Protein AF-A0A7C6ZI29-F1 (afdb_monomer)

Secondary structure (DSSP, 8-state):
----EEEE-S-HHHHHHHHHHTTPPBS-SS-EE-GGG-EEEEE-GGGTTT--EEEEE-HHHHHHS------------------

Radius of gyration: 21.82 Å; Cα contacts (8 Å, |Δi|>4): 116; chains: 1; bounding box: 36×44×66 Å

Sequence (83 aa):
GVHHIAYETDDIEGDLERIKSMGIEAIDQKPRPGLEGTLVAFLHPKSCGGVLTELVWSSCCKARHIQPSGLSTRGLHEPVWSG

Solvent-accessible surface area (backbone atoms only — not comparable to full-atom values): 5230 Å² total; per-residue (Å²): 126,92,79,61,50,78,43,82,41,86,49,59,68,64,48,51,52,52,40,47,75,71,70,38,52,56,69,41,92,59,73,39,86,50,71,99,76,20,37,30,35,40,35,35,22,88,64,49,87,71,38,39,3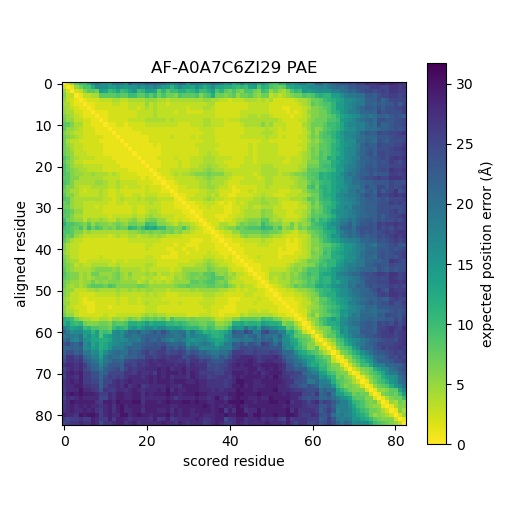4,33,41,37,26,48,76,66,53,66,58,69,78,60,74,76,90,70,75,78,75,75,87,82,76,80,85,92,83,80,134

Mean predicted aligned error: 11.74 Å

Foldseek 3Di:
DQQA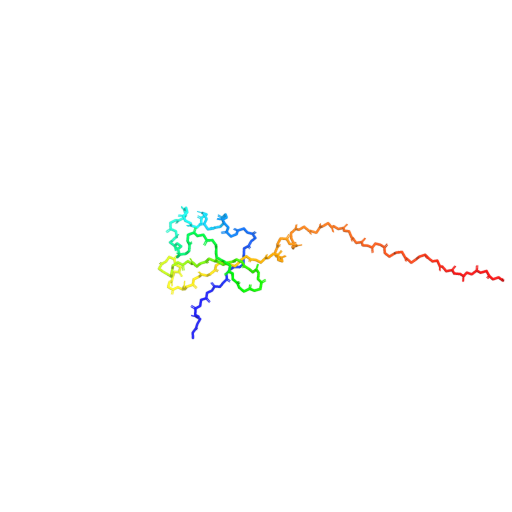EEDEDQDPLVVLVVCVVVVFAWPDPDWDQDPPRKTKTWTDCVRVVNHIYMYIYDPVVVVVPDDPVPPPPDPPDDDDDDD

pLDDT: mean 77.68, std 17.77, range [45.31, 94.62]

Nearest PDB structures (foldseek):
  3oa4-assembly1_A-2  TM=9.706E-01  e=6.932E-07  Halalkalibacterium halodurans C-125
  6xbv-assembly1_A-2  TM=9.631E-01  e=5.288E-07  Streptomyces coelicolor A3(2)
  6xbs-assembly1_A-2  TM=9.620E-01  e=5.658E-07  Streptomyces coelicolor A3(2)
  6wf7-assembly1_A  TM=9.599E-01  e=6.932E-07  Streptomyces coelicolor A3(2)
  6bu2-assembly1_A  TM=8.663E-01  e=1.190E-05  Mycobacterium tuberculosis H37Rv

Structure (mmCIF, N/CA/C/O backbone):
data_AF-A0A7C6ZI29-F1
#
_entry.id   AF-A0A7C6ZI29-F1
#
loop_
_atom_site.group_PDB
_atom_site.id
_atom_site.type_symbol
_atom_site.label_atom_id
_atom_site.label_alt_id
_atom_site.label_comp_id
_atom_site.label_asym_id
_atom_site.label_entity_id
_atom_site.label_seq_id
_atom_site.pdbx_PDB_ins_code
_atom_site.Cartn_x
_atom_site.Cartn_y
_atom_site.Cartn_z
_atom_site.occupancy
_atom_site.B_iso_or_equiv
_atom_site.auth_seq_id
_atom_site.auth_comp_id
_atom_site.auth_asym_id
_atom_site.auth_atom_id
_atom_site.pdbx_PDB_model_num
ATOM 1 N N . GLY A 1 1 ? -4.640 -16.025 10.750 1.00 58.78 1 GLY A N 1
ATOM 2 C CA . GLY A 1 1 ? -5.634 -15.188 10.045 1.00 58.78 1 GLY A CA 1
ATOM 3 C C . GLY A 1 1 ? -4.925 -14.380 8.979 1.00 58.78 1 GLY A C 1
ATO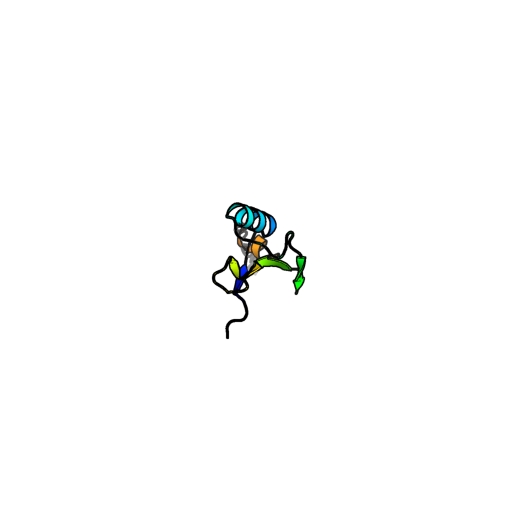M 4 O O . GLY A 1 1 ? -3.704 -14.305 9.038 1.00 58.78 1 GLY A O 1
ATOM 5 N N . VAL A 1 2 ? -5.648 -13.817 8.008 1.00 66.25 2 VAL A N 1
ATOM 6 C CA . VAL A 1 2 ? -5.052 -12.923 6.996 1.00 66.25 2 VAL A CA 1
ATOM 7 C C . VAL A 1 2 ? -4.399 -11.742 7.720 1.00 66.25 2 VAL A C 1
ATOM 9 O O . VAL A 1 2 ? -5.064 -11.074 8.506 1.00 66.25 2 VAL A O 1
ATOM 12 N N . HIS A 1 3 ? -3.097 -11.539 7.516 1.00 75.31 3 HIS A N 1
ATOM 13 C CA . HIS A 1 3 ? -2.330 -10.498 8.211 1.00 75.31 3 HIS A CA 1
ATOM 14 C C . HIS A 1 3 ? -2.347 -9.156 7.462 1.00 75.31 3 HIS A C 1
ATOM 16 O O . HIS A 1 3 ? -2.321 -8.109 8.100 1.00 75.31 3 HIS A O 1
ATOM 22 N N . HIS A 1 4 ? -2.399 -9.185 6.129 1.00 80.62 4 HIS A N 1
ATOM 23 C CA . HIS A 1 4 ? -2.517 -8.019 5.253 1.00 80.62 4 HIS A CA 1
ATOM 24 C C . HIS A 1 4 ? -2.923 -8.468 3.842 1.00 80.62 4 HIS A C 1
ATOM 26 O O . HIS A 1 4 ? -2.862 -9.659 3.526 1.00 80.62 4 HIS A O 1
ATOM 32 N N . ILE A 1 5 ? -3.343 -7.516 3.012 1.00 88.12 5 ILE A N 1
ATOM 33 C CA . ILE A 1 5 ? -3.612 -7.713 1.583 1.00 88.12 5 ILE A CA 1
ATOM 34 C C . ILE A 1 5 ? -2.652 -6.823 0.797 1.00 88.12 5 ILE A C 1
ATOM 36 O O . ILE A 1 5 ? -2.550 -5.638 1.100 1.00 88.12 5 ILE A O 1
ATOM 40 N N . ALA A 1 6 ? -1.983 -7.388 -0.206 1.00 90.69 6 ALA A N 1
ATOM 41 C CA . ALA A 1 6 ? -1.104 -6.655 -1.110 1.00 90.69 6 ALA A CA 1
ATOM 42 C C . ALA A 1 6 ? -1.755 -6.506 -2.493 1.00 90.69 6 ALA A C 1
ATOM 44 O O . ALA A 1 6 ? -2.228 -7.490 -3.066 1.00 90.69 6 ALA A O 1
ATOM 45 N N . TYR A 1 7 ? -1.763 -5.287 -3.025 1.00 89.94 7 TYR A N 1
ATOM 46 C CA . TYR A 1 7 ? -2.221 -4.960 -4.372 1.00 89.94 7 TYR A CA 1
ATOM 47 C C . TYR A 1 7 ? -1.029 -4.548 -5.232 1.00 89.94 7 TYR A C 1
ATOM 49 O O . TYR A 1 7 ? -0.281 -3.643 -4.866 1.00 89.94 7 TYR A O 1
ATOM 57 N N . GLU A 1 8 ? -0.858 -5.201 -6.381 1.00 91.06 8 GLU A N 1
ATOM 58 C CA . GLU A 1 8 ? 0.137 -4.780 -7.367 1.00 91.06 8 GLU A CA 1
ATOM 59 C C . GLU A 1 8 ? -0.371 -3.549 -8.137 1.00 91.06 8 GLU A C 1
ATOM 61 O O . GLU A 1 8 ? -1.541 -3.498 -8.521 1.00 91.06 8 GLU A O 1
ATOM 66 N N . THR A 1 9 ? 0.502 -2.569 -8.365 1.00 90.38 9 THR A N 1
ATOM 67 C CA . THR A 1 9 ? 0.221 -1.362 -9.155 1.00 90.38 9 THR A CA 1
ATOM 68 C C . THR A 1 9 ? 1.358 -1.058 -10.128 1.00 90.38 9 THR A C 1
ATOM 70 O O . THR A 1 9 ? 2.525 -1.328 -9.837 1.00 90.38 9 THR A O 1
ATOM 73 N N . ASP A 1 10 ? 1.009 -0.472 -11.276 1.00 89.38 10 ASP A N 1
ATOM 74 C CA . ASP A 1 10 ? 1.951 0.007 -12.291 1.00 89.38 10 ASP A CA 1
ATOM 75 C C . ASP A 1 10 ? 2.535 1.397 -11.965 1.00 89.38 10 ASP A C 1
ATOM 77 O O . ASP A 1 10 ? 3.612 1.750 -12.463 1.00 89.38 10 ASP A O 1
ATOM 81 N N . ASP A 1 11 ? 1.854 2.162 -11.103 1.00 90.50 11 ASP A N 1
ATOM 82 C CA . ASP A 1 11 ? 2.229 3.511 -10.670 1.00 90.50 11 ASP A CA 1
ATOM 83 C C . ASP A 1 11 ? 1.862 3.738 -9.196 1.00 90.50 11 ASP A C 1
ATOM 85 O O . ASP A 1 11 ? 0.790 4.237 -8.846 1.00 90.50 11 ASP A O 1
ATOM 89 N N . ILE A 1 12 ? 2.791 3.371 -8.314 1.00 92.44 12 ILE A N 1
ATOM 90 C CA . ILE A 1 12 ? 2.597 3.500 -6.869 1.00 92.44 12 ILE A CA 1
ATOM 91 C C . ILE A 1 12 ? 2.541 4.952 -6.393 1.00 92.44 12 ILE A C 1
ATOM 93 O O . ILE A 1 12 ? 1.889 5.221 -5.390 1.00 92.44 12 ILE A O 1
ATOM 97 N N . GLU A 1 13 ? 3.191 5.893 -7.079 1.00 91.69 13 GLU A N 1
ATOM 98 C CA . GLU A 1 13 ? 3.149 7.304 -6.686 1.00 91.69 13 GLU A CA 1
ATOM 99 C C . GLU A 1 13 ? 1.784 7.908 -7.026 1.00 91.69 13 GLU A C 1
ATOM 101 O O . GLU A 1 13 ? 1.131 8.473 -6.144 1.00 91.69 13 GLU A O 1
ATOM 106 N N . GLY A 1 14 ? 1.312 7.701 -8.259 1.00 93.00 14 GLY A N 1
ATOM 107 C CA . GLY A 1 14 ? -0.002 8.167 -8.699 1.00 93.00 14 GLY A CA 1
ATOM 108 C C . GLY A 1 14 ? -1.153 7.528 -7.919 1.00 93.00 14 GLY A C 1
ATOM 109 O O . GLY A 1 14 ? -2.089 8.220 -7.505 1.00 93.00 14 GLY A O 1
ATOM 110 N N . ASP A 1 15 ? -1.081 6.224 -7.637 1.00 92.81 15 ASP A N 1
ATOM 111 C CA . ASP A 1 15 ? -2.098 5.562 -6.817 1.00 92.81 15 ASP A CA 1
ATOM 112 C C . ASP A 1 15 ? -2.103 6.065 -5.376 1.00 92.81 15 ASP A C 1
ATOM 114 O O . ASP A 1 15 ? -3.177 6.270 -4.804 1.00 92.81 15 ASP A O 1
ATOM 118 N N . LEU A 1 16 ? -0.934 6.329 -4.791 1.00 92.69 16 LEU A N 1
ATOM 119 C CA . LEU A 1 16 ? -0.843 6.875 -3.442 1.00 92.69 16 LEU A CA 1
ATOM 120 C C . LEU A 1 16 ? -1.459 8.281 -3.359 1.00 92.69 16 LEU A C 1
ATOM 122 O O . LEU A 1 16 ? -2.166 8.585 -2.396 1.00 92.69 16 LEU A O 1
ATOM 126 N N . GLU A 1 17 ? -1.248 9.132 -4.366 1.00 92.69 17 GLU A N 1
ATOM 127 C CA . GLU A 1 17 ? -1.903 10.444 -4.464 1.00 92.69 17 GLU A CA 1
ATOM 128 C C . GLU A 1 17 ? -3.422 10.321 -4.626 1.00 92.69 17 GLU A C 1
ATOM 130 O O . GLU A 1 17 ? -4.185 10.995 -3.924 1.00 92.69 17 GLU A O 1
ATOM 135 N N . ARG A 1 18 ? -3.877 9.413 -5.494 1.00 92.19 18 ARG A N 1
ATOM 136 C CA . ARG A 1 18 ? -5.301 9.145 -5.726 1.00 92.19 18 ARG A CA 1
ATOM 137 C C . ARG A 1 18 ? -6.000 8.678 -4.452 1.00 92.19 18 ARG A C 1
ATOM 139 O O . ARG A 1 18 ? -7.068 9.181 -4.111 1.00 92.19 18 ARG A O 1
ATOM 146 N N . ILE A 1 19 ? -5.379 7.756 -3.726 1.00 91.25 19 ILE A N 1
ATOM 147 C CA . ILE A 1 19 ? -5.876 7.209 -2.461 1.00 91.25 19 ILE A CA 1
ATOM 148 C C . ILE A 1 19 ? -5.973 8.309 -1.396 1.00 91.25 19 ILE A C 1
ATOM 150 O O . ILE A 1 19 ? -7.016 8.445 -0.752 1.00 91.25 19 ILE A O 1
ATOM 154 N N . LYS A 1 20 ? -4.953 9.170 -1.275 1.00 88.94 20 LYS A N 1
ATOM 155 C CA . LYS A 1 20 ? -5.008 10.342 -0.384 1.00 88.94 20 LYS A CA 1
ATOM 156 C C . LYS A 1 20 ? -6.143 11.297 -0.761 1.00 88.94 20 LYS A C 1
ATOM 158 O O . LYS A 1 20 ? -6.859 11.764 0.122 1.00 88.94 20 LYS A O 1
ATOM 163 N N . SER A 1 21 ? -6.361 11.546 -2.055 1.00 91.69 21 SER A N 1
ATOM 164 C CA . SER A 1 21 ? -7.474 12.379 -2.537 1.00 91.69 21 SER A CA 1
ATOM 165 C C . SER A 1 21 ? -8.853 11.782 -2.236 1.00 91.69 21 SER A C 1
ATOM 167 O O . SER A 1 21 ? -9.830 12.524 -2.166 1.00 91.69 21 SER A O 1
ATOM 169 N N . MET A 1 22 ? -8.950 10.464 -2.055 1.00 90.19 22 MET A N 1
ATOM 170 C CA . MET A 1 22 ? -10.181 9.774 -1.653 1.00 90.19 22 MET A CA 1
ATOM 171 C C . MET A 1 22 ? -10.405 9.792 -0.132 1.00 90.19 22 MET A C 1
ATOM 173 O O . MET A 1 22 ? -11.379 9.221 0.351 1.00 90.19 22 MET A O 1
ATOM 177 N N . GLY A 1 23 ? -9.519 10.441 0.633 1.00 89.25 23 GLY A N 1
ATOM 178 C CA . GLY A 1 23 ? -9.587 10.492 2.094 1.00 89.25 23 GLY A CA 1
ATOM 179 C C . GLY A 1 23 ? -9.122 9.205 2.778 1.00 89.25 23 GLY A C 1
ATOM 180 O O . GLY A 1 23 ? -9.356 9.029 3.972 1.00 89.25 23 GLY A O 1
ATOM 181 N N . ILE A 1 24 ? -8.468 8.302 2.042 1.00 88.88 24 ILE A N 1
ATOM 182 C CA . ILE A 1 24 ? -7.881 7.089 2.606 1.00 88.88 24 ILE A CA 1
ATOM 183 C C . ILE A 1 24 ? -6.531 7.460 3.219 1.00 88.88 24 ILE A C 1
ATOM 185 O O . ILE A 1 24 ? -5.629 7.969 2.552 1.00 88.88 24 ILE A O 1
ATOM 189 N N . GLU A 1 25 ? -6.392 7.192 4.513 1.00 89.00 25 GLU A N 1
ATOM 190 C CA . GLU A 1 25 ? -5.158 7.457 5.247 1.00 89.00 25 GLU A CA 1
ATOM 191 C C . GLU A 1 25 ? -4.060 6.453 4.860 1.00 89.00 25 GLU A C 1
ATOM 193 O O . GLU A 1 25 ? -4.192 5.247 5.091 1.00 89.00 25 GLU A O 1
ATOM 198 N N . ALA A 1 26 ? -2.972 6.960 4.279 1.00 90.88 26 ALA A N 1
ATOM 199 C CA . ALA A 1 26 ? -1.764 6.193 4.003 1.00 90.88 26 ALA A CA 1
ATOM 200 C C . ALA A 1 26 ? -0.788 6.282 5.186 1.00 90.88 26 ALA A C 1
ATOM 202 O O . ALA A 1 26 ? -0.550 7.370 5.715 1.00 90.88 26 ALA A O 1
ATOM 203 N N . ILE A 1 27 ? -0.207 5.145 5.576 1.00 92.56 27 ILE A N 1
ATOM 204 C CA . ILE A 1 27 ? 0.877 5.086 6.568 1.00 92.56 27 ILE A CA 1
ATOM 205 C C . ILE A 1 27 ? 2.146 5.664 5.941 1.00 92.56 27 ILE A C 1
ATOM 207 O O . ILE A 1 27 ? 2.798 6.530 6.524 1.00 92.56 27 ILE A O 1
ATOM 211 N N . ASP 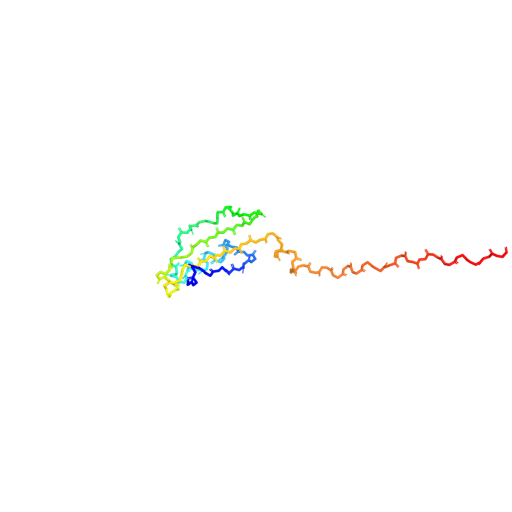A 1 28 ? 2.465 5.219 4.725 1.00 90.81 28 ASP A N 1
ATOM 212 C CA . ASP A 1 28 ? 3.605 5.733 3.979 1.00 90.81 28 ASP A CA 1
ATOM 213 C C . ASP A 1 28 ? 3.183 6.924 3.117 1.00 90.81 28 ASP A C 1
ATOM 215 O O . ASP A 1 28 ? 2.297 6.841 2.268 1.00 90.81 28 ASP A O 1
ATOM 219 N N . GLN A 1 29 ? 3.841 8.066 3.321 1.00 88.00 29 GLN A N 1
ATOM 220 C CA . GLN A 1 29 ? 3.601 9.266 2.514 1.00 88.00 29 GLN A CA 1
ATOM 221 C C . GLN A 1 29 ? 4.285 9.205 1.146 1.00 88.00 29 GLN A C 1
ATOM 223 O O . GLN A 1 29 ? 3.841 9.895 0.227 1.00 88.00 29 GLN A O 1
ATOM 228 N N . LYS A 1 30 ? 5.342 8.400 1.025 1.00 90.62 30 LYS A N 1
ATOM 229 C CA . LYS A 1 30 ? 6.078 8.122 -0.208 1.00 90.62 30 LYS A CA 1
ATOM 230 C C . LYS A 1 30 ? 6.384 6.625 -0.280 1.00 90.62 30 LYS A C 1
ATOM 232 O O . LYS A 1 30 ? 6.599 6.037 0.782 1.00 90.62 30 LYS A O 1
ATOM 237 N N . PRO A 1 31 ? 6.454 6.029 -1.482 1.00 92.81 31 PRO A N 1
ATOM 238 C CA . PRO A 1 31 ? 6.868 4.641 -1.632 1.00 92.81 31 PRO A CA 1
ATOM 239 C C . PRO A 1 31 ? 8.257 4.425 -1.035 1.00 92.81 31 PRO A C 1
ATOM 241 O O . PRO A 1 31 ? 9.151 5.263 -1.187 1.00 92.81 31 PRO A O 1
ATOM 244 N N . ARG A 1 32 ? 8.448 3.289 -0.371 1.00 93.50 32 ARG A N 1
ATOM 245 C CA . ARG A 1 32 ? 9.734 2.875 0.195 1.00 93.50 32 ARG A CA 1
ATOM 246 C C . ARG A 1 32 ? 10.264 1.641 -0.538 1.00 93.50 32 ARG A C 1
ATOM 248 O O . ARG A 1 32 ? 9.461 0.840 -1.015 1.00 93.50 32 ARG A O 1
ATOM 255 N N . PRO A 1 33 ? 11.591 1.462 -0.638 1.00 90.88 33 PRO A N 1
ATOM 256 C CA . PRO A 1 33 ? 12.162 0.263 -1.239 1.00 90.88 33 PRO A CA 1
ATOM 257 C C . PRO A 1 33 ? 11.747 -0.991 -0.459 1.00 90.88 33 PRO A C 1
ATOM 259 O O . PRO A 1 33 ? 11.888 -1.051 0.764 1.00 90.88 33 PRO A O 1
ATOM 262 N N . GLY A 1 34 ? 11.211 -1.966 -1.190 1.00 86.75 34 GLY A N 1
ATOM 263 C CA . GLY A 1 34 ? 10.841 -3.293 -0.716 1.00 86.75 34 GLY A CA 1
ATOM 264 C C . GLY A 1 34 ? 11.904 -4.345 -1.042 1.00 86.75 34 GLY A C 1
ATOM 265 O O . GLY A 1 34 ? 13.077 -4.039 -1.265 1.00 86.75 34 GLY A O 1
ATOM 266 N N . LEU A 1 35 ? 11.487 -5.611 -1.069 1.00 85.00 35 LEU A N 1
ATOM 267 C CA . LEU A 1 35 ? 12.343 -6.738 -1.452 1.00 85.00 35 LEU A CA 1
ATOM 268 C C . LEU A 1 35 ? 12.450 -6.853 -2.978 1.00 85.00 35 LEU A C 1
ATOM 270 O O . LEU A 1 35 ? 11.574 -6.393 -3.704 1.00 85.00 35 LEU A O 1
ATOM 274 N N . GLU A 1 36 ? 13.535 -7.458 -3.465 1.00 84.69 36 GLU A N 1
ATOM 275 C CA . GLU A 1 36 ? 13.726 -7.782 -4.893 1.00 84.69 36 GLU A CA 1
ATOM 276 C C . GLU A 1 36 ? 13.598 -6.574 -5.849 1.00 84.69 36 GLU A C 1
ATOM 278 O O . GLU A 1 36 ? 13.234 -6.714 -7.013 1.00 84.69 36 GLU A O 1
ATOM 283 N N . GLY A 1 37 ? 13.910 -5.366 -5.365 1.00 83.94 37 GLY A N 1
ATOM 284 C CA . GLY A 1 37 ? 13.833 -4.139 -6.167 1.00 83.94 37 GLY A CA 1
ATOM 285 C C . GLY A 1 37 ? 12.410 -3.619 -6.389 1.00 83.94 37 GLY A C 1
ATOM 286 O O . GLY A 1 37 ? 12.190 -2.817 -7.297 1.00 83.94 37 GLY A O 1
ATOM 287 N N . THR A 1 38 ? 11.450 -4.063 -5.578 1.00 90.00 38 THR A N 1
ATOM 288 C CA . THR A 1 38 ? 10.090 -3.514 -5.551 1.00 90.00 38 THR A CA 1
ATOM 289 C C . THR A 1 38 ? 10.027 -2.196 -4.776 1.00 90.00 38 THR A C 1
ATOM 291 O O . THR A 1 38 ? 10.913 -1.871 -3.980 1.00 90.00 38 THR A O 1
ATOM 294 N N . LEU A 1 39 ? 8.966 -1.426 -5.001 1.00 92.88 39 LEU A N 1
ATOM 295 C CA . LEU A 1 39 ? 8.562 -0.314 -4.143 1.00 92.88 39 LEU A CA 1
ATOM 296 C C . LEU A 1 39 ? 7.266 -0.692 -3.437 1.00 92.88 39 LEU A C 1
ATOM 298 O O . LEU A 1 39 ? 6.394 -1.305 -4.046 1.00 92.88 39 LEU A O 1
ATOM 302 N N . VAL A 1 40 ? 7.132 -0.309 -2.172 1.00 94.00 40 VAL A N 1
ATOM 303 C CA . VAL A 1 40 ? 5.946 -0.612 -1.369 1.00 94.00 40 VAL A CA 1
ATOM 304 C C . VAL A 1 40 ? 5.421 0.621 -0.643 1.00 94.00 40 VAL A C 1
ATOM 306 O O . VAL A 1 40 ? 6.184 1.540 -0.337 1.00 94.00 40 VAL A O 1
ATOM 309 N N . ALA A 1 41 ? 4.123 0.645 -0.355 1.00 94.62 41 ALA A N 1
ATOM 310 C CA . ALA A 1 41 ? 3.486 1.666 0.472 1.00 94.62 41 ALA A CA 1
ATOM 311 C C . ALA A 1 41 ? 2.317 1.064 1.257 1.00 94.62 41 ALA A C 1
ATOM 313 O O . ALA A 1 41 ? 1.476 0.367 0.691 1.00 94.62 41 ALA A O 1
ATOM 314 N N . PHE A 1 42 ? 2.240 1.344 2.556 1.00 93.31 42 PHE A N 1
ATOM 315 C CA . PHE A 1 42 ? 1.185 0.821 3.422 1.00 93.31 42 PHE A CA 1
ATOM 316 C C . PHE A 1 42 ? 0.039 1.818 3.619 1.00 93.31 42 PHE A C 1
ATOM 318 O O . PHE A 1 42 ? 0.248 3.023 3.786 1.00 93.31 42 PHE A O 1
ATOM 325 N N . LEU A 1 43 ? -1.185 1.294 3.666 1.00 92.81 43 LEU A N 1
ATOM 326 C CA . LEU A 1 43 ? -2.412 2.021 3.986 1.00 92.81 43 LEU A CA 1
ATOM 327 C C . LEU A 1 43 ? -2.903 1.665 5.385 1.00 92.81 43 LEU A C 1
ATOM 329 O O . LEU A 1 43 ? -2.784 0.527 5.846 1.00 92.81 43 LEU A O 1
ATOM 333 N N . HIS A 1 44 ? -3.484 2.650 6.064 1.00 91.25 44 HIS A N 1
ATOM 334 C CA . HIS A 1 44 ? -3.919 2.479 7.436 1.00 91.25 44 HIS A CA 1
ATOM 335 C C . HIS A 1 44 ? -5.162 1.568 7.499 1.00 91.25 44 HIS A C 1
ATOM 337 O O . HIS A 1 44 ? -6.159 1.847 6.826 1.00 91.25 44 HIS A O 1
ATOM 343 N N . PRO A 1 45 ? -5.183 0.523 8.351 1.00 88.62 45 PRO A N 1
ATOM 344 C CA . PRO A 1 45 ? -6.289 -0.441 8.414 1.00 88.62 45 PRO A CA 1
ATOM 345 C C . PRO A 1 45 ? -7.637 0.204 8.756 1.00 88.62 45 PRO A C 1
ATOM 347 O O . PRO A 1 45 ? -8.683 -0.272 8.322 1.00 88.62 45 PRO A O 1
ATOM 350 N N . LYS A 1 46 ? -7.626 1.334 9.474 1.00 87.69 46 LYS A N 1
ATOM 351 C CA . LYS A 1 46 ? -8.827 2.140 9.765 1.00 87.69 46 LYS A CA 1
ATOM 352 C C . LYS A 1 46 ? -9.562 2.595 8.498 1.00 87.69 46 LYS A C 1
ATOM 354 O O . LYS A 1 46 ? -10.783 2.692 8.513 1.00 87.69 46 LYS A O 1
ATOM 359 N N . SER A 1 47 ? -8.825 2.831 7.417 1.00 84.56 47 SER A N 1
ATOM 360 C CA . SER A 1 47 ? -9.363 3.263 6.124 1.00 84.56 47 SER A CA 1
ATOM 361 C C . SER A 1 47 ? -9.673 2.086 5.191 1.00 84.56 47 SER A C 1
ATOM 363 O O . SER A 1 47 ? -10.269 2.279 4.140 1.00 84.56 47 SER A O 1
ATOM 365 N N . CYS A 1 48 ? -9.271 0.865 5.564 1.00 84.12 48 CYS A N 1
ATOM 366 C CA . CYS A 1 48 ? -9.340 -0.350 4.743 1.00 84.12 48 CYS A CA 1
ATOM 367 C C . CYS A 1 48 ? -10.122 -1.481 5.443 1.00 84.12 48 CYS A C 1
ATOM 369 O O . CYS A 1 48 ? -9.771 -2.655 5.343 1.00 84.12 48 CYS A O 1
ATOM 371 N N . GLY A 1 49 ? -11.167 -1.142 6.208 1.00 83.69 49 GLY A N 1
ATOM 372 C CA . GLY A 1 49 ? -12.061 -2.137 6.820 1.00 83.69 49 GLY A CA 1
ATOM 373 C C . GLY A 1 49 ? -11.411 -3.016 7.897 1.00 83.69 49 GLY A C 1
ATOM 374 O O . GLY A 1 49 ? -11.843 -4.143 8.114 1.00 83.69 49 GLY A O 1
ATOM 375 N N . GLY A 1 50 ? -10.366 -2.519 8.563 1.00 86.31 50 GLY A N 1
ATOM 376 C CA . GLY A 1 50 ? -9.627 -3.241 9.602 1.00 86.31 50 GLY A CA 1
ATOM 377 C C . GLY A 1 50 ? -8.476 -4.103 9.079 1.00 86.31 50 GLY A C 1
ATOM 378 O O . GLY A 1 50 ? -7.816 -4.763 9.879 1.00 86.31 50 GLY A O 1
ATOM 379 N N . VAL A 1 51 ? -8.202 -4.084 7.772 1.00 87.69 51 VAL A N 1
ATOM 380 C CA . VAL A 1 51 ? -7.145 -4.892 7.150 1.00 87.69 51 VAL A CA 1
ATOM 381 C C . VAL A 1 51 ? -5.971 -4.008 6.748 1.00 87.69 51 VAL A C 1
ATOM 383 O O . VAL A 1 51 ? -6.142 -3.009 6.049 1.00 87.69 51 VAL A O 1
ATOM 386 N N . LEU A 1 52 ? -4.761 -4.375 7.183 1.00 89.00 52 LEU A N 1
ATOM 387 C CA . LEU A 1 52 ? -3.544 -3.713 6.722 1.00 89.00 52 LEU A CA 1
ATOM 388 C C . LEU A 1 52 ? -3.405 -3.958 5.218 1.00 89.00 52 LEU A C 1
ATOM 390 O O . LEU A 1 52 ? -3.405 -5.105 4.773 1.00 89.00 52 LEU A O 1
ATOM 394 N N . THR A 1 53 ? -3.334 -2.882 4.446 1.00 91.81 53 THR A N 1
ATOM 395 C CA . THR A 1 53 ? -3.287 -2.960 2.986 1.00 91.81 53 THR A CA 1
ATOM 396 C C . THR A 1 53 ? -1.952 -2.425 2.492 1.00 91.81 53 THR A C 1
ATOM 398 O O . THR A 1 53 ? -1.492 -1.389 2.962 1.00 91.81 53 THR A O 1
ATOM 401 N N . GLU A 1 54 ? -1.329 -3.140 1.568 1.00 93.19 54 GLU A N 1
ATOM 402 C CA . GLU A 1 54 ? -0.036 -2.823 0.971 1.00 93.19 54 GLU A CA 1
ATOM 403 C C . GLU A 1 54 ? -0.213 -2.593 -0.532 1.00 93.19 54 GLU A C 1
ATOM 405 O O . GLU A 1 54 ? -0.907 -3.351 -1.207 1.00 93.19 54 GLU A O 1
ATOM 410 N N . LEU A 1 55 ? 0.407 -1.544 -1.060 1.00 93.06 55 LEU A N 1
ATOM 411 C CA . LEU A 1 55 ? 0.614 -1.354 -2.490 1.00 93.06 55 LEU A CA 1
ATOM 412 C C . LEU A 1 55 ? 2.023 -1.811 -2.827 1.00 93.06 55 LEU A C 1
ATOM 414 O O . LEU A 1 55 ? 2.964 -1.415 -2.142 1.00 93.06 55 LEU A O 1
ATOM 418 N N . VAL A 1 56 ? 2.163 -2.601 -3.885 1.00 93.19 56 VAL A N 1
ATOM 419 C CA . VAL A 1 56 ? 3.446 -3.113 -4.361 1.00 93.19 56 VAL A CA 1
ATOM 420 C C . VAL A 1 56 ? 3.619 -2.725 -5.819 1.00 93.19 56 VAL A C 1
ATOM 422 O O . VAL A 1 56 ? 2.773 -3.009 -6.659 1.00 93.19 56 VAL A O 1
ATOM 425 N N . TRP A 1 57 ? 4.745 -2.108 -6.131 1.00 91.25 57 TRP A N 1
ATOM 426 C CA . TRP A 1 57 ? 5.177 -1.844 -7.490 1.00 91.25 57 TRP A CA 1
ATOM 427 C C . TRP A 1 57 ? 6.407 -2.681 -7.803 1.00 91.25 57 TRP A C 1
ATOM 429 O O . TRP A 1 57 ? 7.399 -2.654 -7.072 1.00 91.25 57 TRP A O 1
ATOM 439 N N . SER A 1 58 ? 6.343 -3.427 -8.903 1.00 82.62 58 SER A N 1
ATOM 440 C CA . SER A 1 58 ? 7.444 -4.243 -9.406 1.00 82.62 58 SER A CA 1
ATOM 441 C C . SER A 1 58 ? 7.850 -3.754 -10.794 1.00 82.62 58 SER A C 1
ATOM 443 O O . SER A 1 58 ? 7.008 -3.479 -11.640 1.00 82.62 58 SER A O 1
ATOM 445 N N . SER A 1 59 ? 9.144 -3.666 -11.097 1.00 69.12 59 SER A N 1
ATOM 446 C CA . SER A 1 59 ? 9.596 -3.265 -12.441 1.00 69.12 59 SER A CA 1
ATOM 447 C C . SER A 1 59 ? 9.122 -4.222 -13.550 1.00 69.12 59 SER A C 1
ATOM 449 O O . SER A 1 59 ? 9.063 -3.835 -14.718 1.00 69.12 59 SER A O 1
ATOM 451 N N . CYS A 1 60 ? 8.723 -5.448 -13.188 1.00 60.22 60 CYS A N 1
ATOM 452 C CA . CYS A 1 60 ? 8.135 -6.425 -14.099 1.00 60.22 60 CYS A CA 1
ATOM 453 C C . CYS A 1 60 ? 6.780 -5.962 -14.665 1.00 60.22 60 CYS A C 1
ATOM 455 O O . CYS A 1 60 ? 6.494 -6.219 -15.836 1.00 60.22 60 CYS A O 1
ATOM 457 N N . CYS A 1 61 ? 5.964 -5.231 -13.896 1.00 52.94 61 CYS A N 1
ATOM 458 C CA . CYS A 1 61 ? 4.632 -4.821 -14.346 1.00 52.94 61 CYS A CA 1
ATOM 459 C C . CYS A 1 61 ? 4.675 -3.839 -15.537 1.00 52.94 61 CYS A C 1
ATOM 461 O O . CYS A 1 61 ? 3.937 -4.033 -16.506 1.00 52.94 61 CYS A O 1
ATOM 463 N N . LYS A 1 62 ? 5.656 -2.917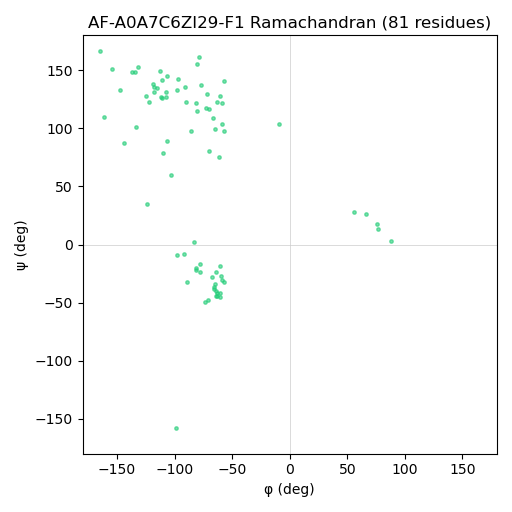 -15.583 1.00 51.06 62 LYS A N 1
ATOM 464 C CA . LYS A 1 62 ? 5.893 -2.035 -16.749 1.00 51.06 62 LYS A CA 1
ATOM 465 C C . LYS A 1 62 ? 6.172 -2.808 -18.041 1.00 51.06 62 LYS A C 1
ATOM 467 O O . LYS A 1 62 ? 5.820 -2.339 -19.122 1.00 51.06 62 LYS A O 1
ATOM 472 N N . ALA A 1 63 ? 6.774 -3.995 -17.949 1.00 51.00 63 ALA A N 1
ATOM 473 C CA . ALA A 1 63 ? 7.066 -4.832 -19.111 1.00 51.00 63 ALA A CA 1
ATOM 474 C C . ALA A 1 63 ? 5.833 -5.589 -19.640 1.00 51.00 63 ALA A C 1
ATOM 476 O O . ALA A 1 63 ? 5.849 -6.046 -20.780 1.00 51.00 63 ALA A O 1
ATOM 477 N N . ARG A 1 64 ? 4.750 -5.715 -18.857 1.00 49.53 64 ARG A N 1
ATOM 478 C CA . ARG A 1 64 ? 3.545 -6.449 -19.286 1.00 49.53 64 ARG A CA 1
ATOM 479 C C . ARG A 1 64 ? 2.619 -5.630 -20.187 1.00 49.53 64 ARG A C 1
ATOM 481 O O . ARG A 1 64 ? 1.869 -6.229 -20.952 1.00 49.53 64 ARG A O 1
ATOM 488 N N . HIS A 1 65 ? 2.692 -4.296 -20.144 1.00 49.41 65 HIS A N 1
ATOM 489 C CA . HIS A 1 65 ? 1.794 -3.419 -20.910 1.00 49.41 65 HIS A CA 1
ATOM 490 C C . HIS A 1 65 ? 2.372 -2.886 -22.232 1.00 49.41 65 HIS A C 1
ATOM 492 O O . HIS A 1 65 ? 1.632 -2.336 -23.048 1.00 49.41 65 HIS A O 1
ATOM 498 N N . ILE A 1 66 ? 3.666 -3.102 -22.489 1.00 51.62 66 ILE A N 1
ATOM 499 C CA . ILE A 1 66 ? 4.280 -2.914 -23.806 1.00 51.62 66 ILE A CA 1
ATOM 500 C C . ILE A 1 66 ? 4.553 -4.312 -24.362 1.00 51.62 66 ILE A C 1
ATOM 502 O O . ILE A 1 66 ? 5.613 -4.886 -24.146 1.00 51.62 66 ILE A O 1
ATOM 506 N N . GLN A 1 67 ? 3.578 -4.880 -25.068 1.00 50.84 67 GLN A N 1
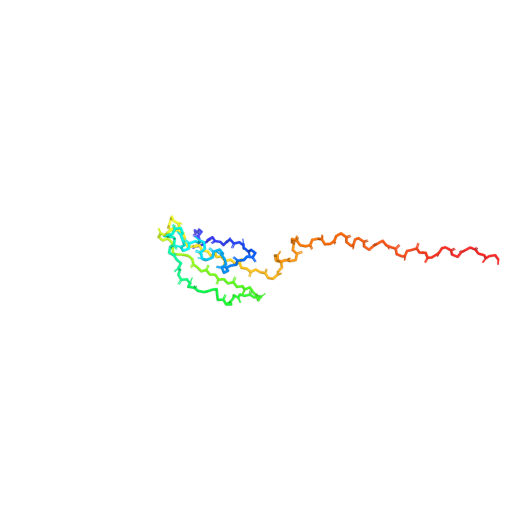ATOM 507 C CA . GLN A 1 67 ? 3.870 -5.864 -26.108 1.00 50.84 67 GLN A CA 1
ATOM 508 C C . GLN A 1 67 ? 4.158 -5.054 -27.380 1.00 50.84 67 GLN A C 1
ATOM 510 O O . GLN A 1 67 ? 3.208 -4.664 -28.060 1.00 50.84 67 GLN A O 1
ATOM 515 N N . PRO A 1 68 ? 5.416 -4.779 -27.773 1.00 45.91 68 PRO A N 1
ATOM 516 C CA . PRO A 1 68 ? 5.668 -4.691 -29.191 1.00 45.91 68 PRO A CA 1
ATOM 517 C C . PRO A 1 68 ? 5.539 -6.132 -29.676 1.00 45.91 68 PRO A C 1
ATOM 519 O O . PRO A 1 68 ? 6.289 -7.012 -29.253 1.00 45.91 68 PRO A O 1
ATOM 522 N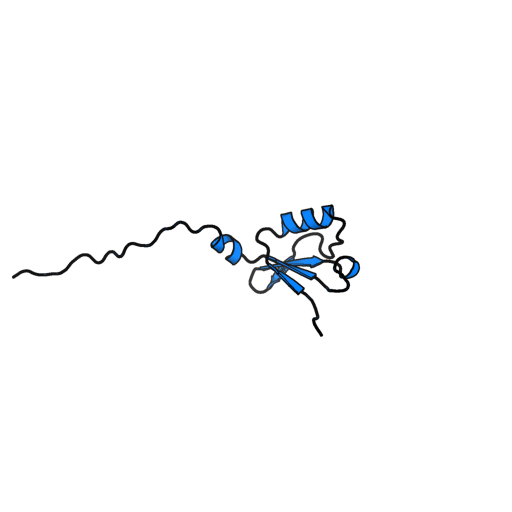 N . SER A 1 69 ? 4.561 -6.399 -30.531 1.00 56.81 69 SER A N 1
ATOM 523 C CA . SER A 1 69 ? 4.509 -7.618 -31.329 1.00 56.81 69 SER A CA 1
ATOM 524 C C . SER A 1 69 ? 5.740 -7.663 -32.244 1.00 56.81 69 SER A C 1
ATOM 526 O O . SER A 1 69 ? 5.668 -7.379 -33.433 1.00 56.81 69 SER A O 1
ATOM 528 N N . GLY A 1 70 ? 6.896 -7.970 -31.667 1.00 50.34 70 GLY A N 1
ATOM 529 C CA . GLY A 1 70 ? 8.132 -8.325 -32.336 1.00 50.34 70 GLY A CA 1
ATOM 530 C C . GLY A 1 70 ? 8.288 -9.827 -32.222 1.00 50.34 70 GLY A C 1
ATOM 531 O O . GLY A 1 70 ? 9.229 -10.317 -31.601 1.00 50.34 70 GLY A O 1
ATOM 532 N N . LEU A 1 71 ? 7.315 -10.562 -32.766 1.00 51.25 71 LEU A N 1
ATOM 533 C CA . LEU A 1 71 ? 7.471 -11.981 -33.021 1.00 51.25 71 LEU A CA 1
ATOM 534 C C . LEU A 1 71 ? 8.677 -12.097 -33.956 1.00 51.25 71 LEU A C 1
ATOM 536 O O . LEU A 1 71 ? 8.593 -11.750 -35.131 1.00 51.25 71 LEU A O 1
ATOM 540 N N . SER A 1 72 ? 9.814 -12.512 -33.405 1.00 51.75 72 SER A N 1
ATOM 541 C CA . SER A 1 72 ? 10.992 -12.887 -34.173 1.00 51.75 72 SER A CA 1
ATOM 542 C C . SER A 1 72 ? 10.570 -13.993 -35.138 1.00 51.75 72 SER A C 1
ATOM 544 O O . SER A 1 72 ? 10.418 -15.159 -34.759 1.00 51.75 72 SER A O 1
ATOM 546 N N . THR A 1 73 ? 10.284 -13.624 -36.387 1.00 49.53 73 THR A N 1
ATOM 547 C CA . THR A 1 73 ? 10.141 -14.584 -37.472 1.00 49.53 73 THR A CA 1
ATOM 548 C C . THR A 1 73 ? 11.506 -15.209 -37.663 1.00 49.53 73 THR A C 1
ATOM 550 O O . THR A 1 73 ? 12.404 -14.611 -38.249 1.00 49.53 73 THR A O 1
ATOM 553 N N . ARG A 1 74 ? 11.645 -16.402 -37.084 1.00 47.00 74 ARG A N 1
ATOM 554 C CA . ARG A 1 74 ? 12.577 -17.468 -37.445 1.00 47.00 74 ARG A CA 1
ATOM 555 C C . ARG A 1 74 ? 13.286 -17.183 -38.772 1.00 47.00 74 ARG A C 1
ATOM 557 O O . ARG A 1 74 ? 12.721 -17.409 -39.839 1.00 47.00 74 ARG A O 1
ATOM 564 N N . GLY A 1 75 ? 14.545 -16.769 -38.692 1.00 48.03 75 GLY A N 1
ATOM 565 C CA . GLY A 1 75 ? 15.503 -17.015 -39.760 1.00 48.03 75 GLY A CA 1
ATOM 566 C C . GLY A 1 75 ? 15.829 -18.506 -39.781 1.00 48.03 75 GLY A C 1
ATOM 567 O O . GLY A 1 75 ? 16.822 -18.929 -39.205 1.00 48.03 75 GLY A O 1
ATOM 568 N N . LEU A 1 76 ? 14.951 -19.309 -40.384 1.00 51.62 76 LEU A N 1
ATOM 569 C CA . LEU A 1 76 ? 15.286 -20.635 -40.901 1.00 51.62 76 LEU A CA 1
ATOM 570 C C . LEU A 1 76 ? 15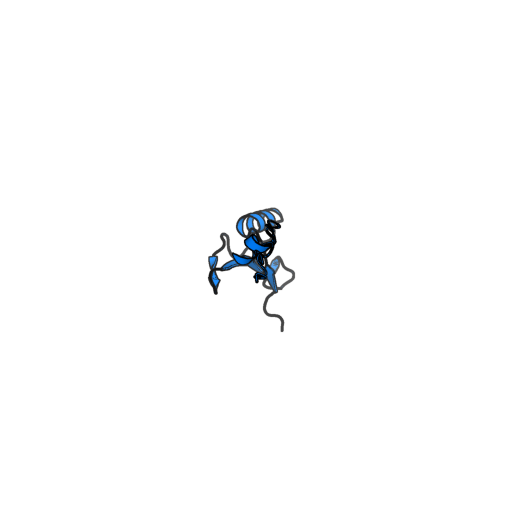.238 -20.544 -42.425 1.00 51.62 76 LEU A C 1
ATOM 572 O O . LEU A 1 76 ? 14.265 -20.925 -43.068 1.00 51.62 76 LEU A O 1
ATOM 576 N N . HIS A 1 77 ? 16.305 -19.979 -42.971 1.00 45.31 77 HIS A N 1
ATOM 577 C CA . HIS A 1 77 ? 16.746 -20.155 -44.346 1.00 45.31 77 HIS A CA 1
ATOM 578 C C . HIS A 1 77 ? 18.181 -20.696 -44.167 1.00 45.31 77 HIS A C 1
ATOM 580 O O . HIS A 1 77 ? 18.946 -20.104 -43.414 1.00 45.31 77 HIS A O 1
ATOM 586 N N . GLU A 1 78 ? 18.593 -21.859 -44.673 1.00 53.66 78 GLU A N 1
ATOM 587 C CA . GLU A 1 78 ? 18.302 -22.426 -45.991 1.00 53.66 78 GLU A CA 1
ATOM 588 C C . GLU A 1 78 ? 18.388 -23.971 -45.980 1.00 53.66 78 GLU A C 1
ATOM 590 O O . GLU A 1 78 ? 19.180 -24.537 -45.221 1.00 53.66 78 GLU A O 1
ATOM 595 N N . PRO A 1 79 ? 17.637 -24.686 -46.836 1.00 51.12 79 PRO A N 1
ATOM 596 C CA . PRO A 1 79 ? 17.924 -26.078 -47.161 1.00 51.12 79 PRO A CA 1
ATOM 597 C C . PRO A 1 79 ? 19.037 -26.169 -48.222 1.00 51.12 79 PRO A C 1
ATOM 599 O O . PRO A 1 79 ? 18.843 -25.788 -49.373 1.00 51.12 79 PRO A O 1
ATOM 602 N N . VAL A 1 80 ? 20.190 -26.739 -47.856 1.00 62.00 80 VAL A N 1
ATOM 603 C CA . VAL A 1 80 ? 21.197 -27.214 -48.821 1.00 62.00 80 VAL A CA 1
ATOM 604 C C . VAL A 1 80 ? 20.611 -28.391 -49.601 1.00 62.00 80 VAL A C 1
ATOM 606 O O . VAL A 1 80 ? 20.465 -29.484 -49.059 1.00 62.00 80 VAL A O 1
ATOM 609 N N . TRP A 1 81 ? 20.304 -28.168 -50.879 1.00 51.50 81 TRP A N 1
ATOM 610 C CA . TRP A 1 81 ? 20.229 -29.215 -51.898 1.00 51.50 81 TRP A CA 1
ATOM 611 C C . TRP A 1 81 ? 20.977 -28.745 -53.147 1.00 51.50 81 TRP A C 1
ATOM 613 O O . TRP A 1 81 ? 20.479 -27.943 -53.931 1.00 51.50 81 TRP A O 1
ATOM 623 N N . SER A 1 82 ? 22.198 -29.238 -53.311 1.00 56.12 82 SER A N 1
ATOM 624 C CA . SER A 1 82 ? 22.978 -29.320 -54.554 1.00 56.12 82 SER A CA 1
ATOM 625 C C . SER A 1 82 ? 24.034 -30.380 -54.232 1.00 56.12 82 SER A C 1
ATOM 627 O O . SER A 1 82 ? 24.759 -30.220 -53.256 1.00 56.12 82 SER A O 1
ATOM 629 N N . GLY A 1 83 ? 23.98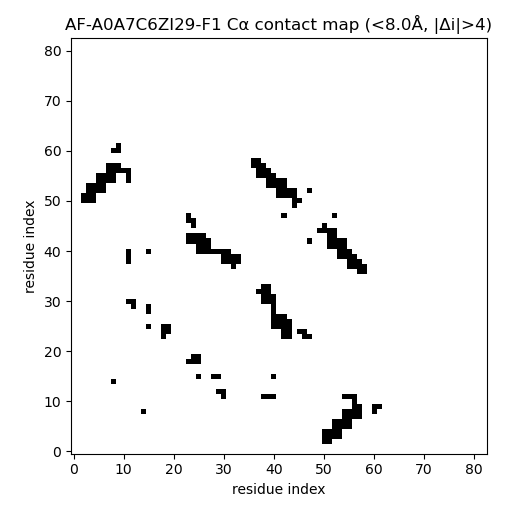2 -31.576 -54.809 1.00 46.22 83 GLY A N 1
ATOM 630 C CA . GLY A 1 83 ? 24.193 -31.823 -56.231 1.00 46.22 83 GLY A CA 1
ATOM 631 C C . GLY A 1 83 ? 25.531 -32.536 -56.335 1.00 46.22 83 GLY A C 1
ATOM 632 O O . GLY A 1 83 ? 26.545 -31.848 -56.105 1.00 46.22 83 GLY A O 1
#